Protein AF-A0A2V9HTY7-F1 (afdb_monomer_lite)

Radius of gyration: 16.59 Å; chains: 1; bounding box: 56×32×24 Å

Sequence (62 aa):
NMLRAQQAGAVIMPAVPAFYHQPKTIDDLVTQYVCRVLAQIGLSQERMYHWTGTPASKKAEA

Foldseek 3Di:
DVVVVVVVPDDDDDLDFDCPVPDPDPVLSVVQSVQVVCVVVVHHDPSHDDDPDDPDDDPPDD

pLDDT: mean 90.46, std 11.97, range [51.47, 98.5]

Secondary structure (DSSP, 8-state):
-HHHHHHTT----------TT--SSHHHHHHHHHHHHHHHTT---TT------PPP------

Structure (mmCIF, N/CA/C/O backbone):
data_AF-A0A2V9HTY7-F1
#
_entry.id   AF-A0A2V9HTY7-F1
#
loop_
_atom_site.group_PDB
_atom_site.id
_atom_site.type_symbol
_atom_site.label_atom_id
_atom_site.label_alt_id
_atom_site.label_comp_id
_atom_site.label_asym_id
_atom_site.label_entity_id
_atom_site.label_seq_id
_atom_site.pdbx_PDB_ins_code
_atom_site.Cartn_x
_atom_site.Cartn_y
_atom_site.Cartn_z
_atom_site.occupancy
_atom_site.B_iso_or_equiv
_atom_site.auth_seq_id
_atom_site.auth_comp_id
_atom_site.auth_asym_id
_atom_site.auth_atom_id
_atom_site.pdbx_PDB_model_num
ATOM 1 N N . ASN A 1 1 ? -22.773 7.979 -3.687 1.00 95.06 1 ASN A N 1
ATOM 2 C CA . ASN A 1 1 ? -22.416 6.575 -3.362 1.00 95.06 1 ASN A CA 1
ATOM 3 C C . ASN A 1 1 ? -21.160 6.483 -2.507 1.00 95.06 1 ASN A C 1
ATOM 5 O O . ASN A 1 1 ? -21.305 6.187 -1.332 1.00 95.06 1 ASN A O 1
ATOM 9 N N . MET A 1 2 ? -19.968 6.806 -3.029 1.00 97.69 2 MET A N 1
ATOM 10 C CA . MET A 1 2 ? -18.694 6.642 -2.294 1.00 97.69 2 MET A CA 1
ATOM 11 C C . MET A 1 2 ? -18.640 7.385 -0.948 1.00 97.69 2 MET A C 1
ATOM 13 O O . MET A 1 2 ? -18.260 6.786 0.049 1.00 97.69 2 MET A O 1
ATOM 17 N N . LEU A 1 3 ? -19.111 8.638 -0.889 1.00 98.06 3 LEU A N 1
ATOM 18 C CA . LEU A 1 3 ? -19.193 9.402 0.366 1.00 98.06 3 LEU A CA 1
ATOM 19 C C . LEU A 1 3 ? -20.072 8.711 1.422 1.00 98.06 3 LEU A C 1
ATOM 21 O O . LEU A 1 3 ? -19.675 8.584 2.572 1.00 98.06 3 LEU A O 1
ATOM 25 N N . ARG A 1 4 ? -21.242 8.203 1.017 1.00 98.50 4 ARG A N 1
ATOM 26 C CA . ARG A 1 4 ? -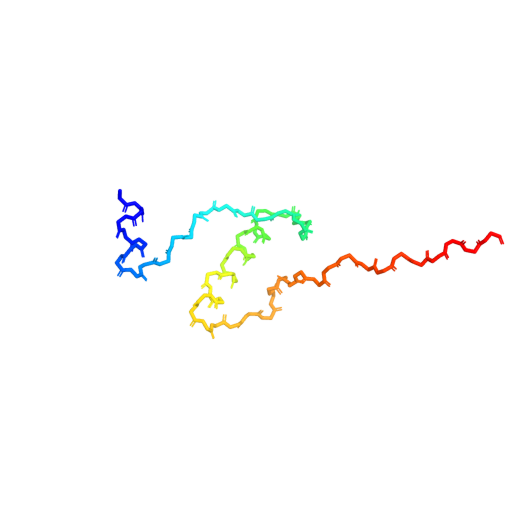22.154 7.475 1.915 1.00 98.50 4 ARG A CA 1
ATOM 27 C C . ARG A 1 4 ? -21.531 6.173 2.427 1.00 98.50 4 ARG A C 1
ATOM 29 O O . ARG A 1 4 ? -21.703 5.844 3.591 1.00 98.50 4 ARG A O 1
ATOM 36 N N . ALA A 1 5 ? -20.810 5.445 1.573 1.00 98.31 5 ALA A N 1
ATOM 37 C CA . ALA A 1 5 ? -20.108 4.224 1.968 1.00 98.31 5 ALA A CA 1
ATOM 38 C C . ALA A 1 5 ? -18.966 4.520 2.955 1.00 98.31 5 ALA A C 1
ATOM 40 O O . ALA A 1 5 ? -18.834 3.825 3.957 1.00 98.31 5 ALA A O 1
ATOM 41 N N . GLN A 1 6 ? -18.201 5.590 2.720 1.00 98.06 6 GLN A N 1
ATOM 42 C CA . GLN A 1 6 ? -17.163 6.046 3.646 1.00 98.06 6 GLN A CA 1
ATOM 43 C C . GLN A 1 6 ? -17.745 6.419 5.016 1.00 98.06 6 GLN A C 1
ATOM 45 O O . GLN A 1 6 ? -17.224 5.986 6.038 1.00 98.06 6 GLN A O 1
ATOM 50 N N . GLN A 1 7 ? -18.860 7.153 5.044 1.00 98.25 7 GLN A N 1
ATOM 51 C CA . GLN A 1 7 ? -19.571 7.500 6.281 1.00 98.25 7 GLN A CA 1
ATOM 52 C C . GLN A 1 7 ? -20.105 6.270 7.036 1.00 98.25 7 GLN A C 1
ATOM 54 O O . GLN A 1 7 ? -20.237 6.318 8.253 1.00 98.25 7 GLN A O 1
ATOM 59 N N . ALA A 1 8 ? -20.379 5.166 6.333 1.00 98.38 8 ALA A N 1
ATOM 60 C CA . ALA A 1 8 ? -20.780 3.885 6.919 1.00 98.38 8 ALA A CA 1
ATOM 61 C C . ALA A 1 8 ? -19.591 2.999 7.352 1.00 98.38 8 ALA A C 1
ATOM 63 O O . ALA A 1 8 ? -19.803 1.867 7.780 1.00 98.38 8 ALA A O 1
ATOM 64 N N . GLY A 1 9 ? -18.352 3.490 7.236 1.00 97.12 9 GLY A N 1
ATOM 65 C CA . GLY A 1 9 ? -17.141 2.797 7.687 1.00 97.12 9 GLY A CA 1
ATOM 66 C C . GLY A 1 9 ? -16.360 2.056 6.599 1.00 97.12 9 GLY A C 1
ATOM 67 O O . GLY A 1 9 ? -15.361 1.413 6.909 1.00 97.12 9 GLY A O 1
ATOM 68 N N . ALA A 1 10 ? -16.761 2.140 5.326 1.00 97.56 10 ALA A N 1
ATOM 69 C CA . ALA A 1 10 ? -15.977 1.556 4.240 1.00 97.56 10 ALA A CA 1
ATOM 70 C C . ALA A 1 10 ? -14.712 2.381 3.941 1.00 97.56 10 ALA A C 1
ATOM 72 O O . ALA A 1 10 ? -14.725 3.613 3.971 1.00 97.56 10 ALA A O 1
ATOM 73 N N . VAL A 1 11 ? -13.630 1.708 3.547 1.00 96.62 11 VAL A N 1
ATOM 74 C CA . VAL A 1 11 ? -12.438 2.362 2.992 1.00 96.62 11 VAL A CA 1
ATOM 75 C C . VAL A 1 11 ? -12.634 2.567 1.491 1.00 96.62 11 VAL A C 1
ATOM 77 O O . VAL A 1 11 ? -12.851 1.613 0.746 1.00 96.62 11 VAL A O 1
ATOM 80 N N . ILE A 1 12 ? -12.543 3.815 1.029 1.00 96.69 12 ILE A N 1
ATOM 81 C CA . ILE A 1 12 ? -12.596 4.144 -0.400 1.00 96.69 12 ILE A CA 1
ATOM 82 C C . ILE A 1 12 ? -11.170 4.213 -0.936 1.00 96.69 12 ILE A C 1
ATOM 84 O O . ILE A 1 12 ? -10.461 5.194 -0.722 1.00 96.69 12 ILE A O 1
ATOM 88 N N . MET A 1 13 ? -10.757 3.166 -1.645 1.00 94.88 13 MET A N 1
ATOM 89 C CA . MET A 1 13 ? -9.417 3.048 -2.215 1.00 94.88 13 MET A CA 1
ATOM 90 C C . MET A 1 13 ? -9.503 2.974 -3.745 1.00 94.88 13 MET A C 1
ATOM 92 O O . MET A 1 13 ? -9.602 1.882 -4.301 1.00 94.88 13 MET A O 1
ATOM 96 N N . PRO A 1 14 ? -9.492 4.112 -4.459 1.00 94.50 14 PRO A N 1
ATOM 97 C CA . PRO A 1 14 ? -9.532 4.092 -5.914 1.00 94.50 14 PRO A CA 1
ATOM 98 C C . PRO A 1 14 ? -8.241 3.480 -6.473 1.00 94.50 14 PRO A C 1
ATOM 100 O O . PRO A 1 14 ? -7.171 3.611 -5.874 1.00 94.50 14 PRO A O 1
ATOM 103 N N . ALA A 1 15 ? -8.333 2.827 -7.631 1.00 92.50 15 ALA A N 1
ATOM 104 C CA . ALA A 1 15 ? -7.188 2.267 -8.346 1.00 92.50 15 ALA A CA 1
ATOM 105 C C . ALA A 1 15 ? -6.358 3.376 -9.013 1.00 92.50 15 ALA A C 1
ATOM 107 O O . ALA A 1 15 ? -6.383 3.551 -10.227 1.00 92.50 15 ALA A O 1
ATOM 108 N N . VAL A 1 16 ? -5.648 4.153 -8.190 1.00 94.25 16 VAL A N 1
ATOM 109 C CA . VAL A 1 16 ? -4.745 5.236 -8.605 1.00 94.25 16 VAL A CA 1
ATOM 110 C C . VAL A 1 16 ? -3.317 4.848 -8.202 1.00 94.25 16 VAL A C 1
ATOM 112 O O . VAL A 1 16 ? -2.905 5.106 -7.065 1.00 94.25 16 VAL A O 1
ATOM 115 N N . PRO A 1 17 ? -2.563 4.166 -9.085 1.00 92.38 17 PRO A N 1
ATOM 116 C CA . PRO A 1 17 ? -1.189 3.764 -8.812 1.00 92.38 17 PRO A CA 1
ATOM 117 C C . PRO A 1 17 ? -0.259 4.966 -8.613 1.00 92.38 17 PRO A C 1
ATOM 119 O O . PRO A 1 17 ? -0.415 6.008 -9.247 1.00 92.38 17 PRO A O 1
ATOM 122 N N . ALA A 1 18 ? 0.735 4.817 -7.737 1.00 91.56 18 ALA A N 1
ATOM 123 C CA . ALA A 1 18 ? 1.726 5.858 -7.476 1.00 91.56 18 ALA A CA 1
ATOM 124 C C . ALA A 1 18 ? 2.965 5.699 -8.370 1.00 91.56 18 ALA A C 1
ATOM 126 O O . ALA A 1 18 ? 3.336 4.582 -8.696 1.00 91.56 18 ALA A O 1
ATOM 127 N N . PHE A 1 19 ? 3.664 6.792 -8.686 1.00 94.62 19 PHE A N 1
ATOM 128 C CA . PHE A 1 19 ? 4.864 6.762 -9.545 1.00 94.62 19 PHE A CA 1
ATOM 129 C C . PHE A 1 19 ? 6.163 7.169 -8.832 1.00 94.62 19 PHE A C 1
ATOM 131 O O . PHE A 1 19 ? 7.242 7.037 -9.403 1.00 94.62 19 PHE A O 1
ATOM 138 N N . TYR A 1 20 ? 6.104 7.610 -7.570 1.00 92.75 20 TYR A N 1
ATOM 139 C CA . TYR A 1 20 ? 7.287 8.073 -6.821 1.00 92.75 20 TYR A CA 1
ATOM 140 C C . TYR A 1 20 ? 8.350 6.984 -6.588 1.00 92.75 20 TYR A C 1
ATOM 142 O O . TYR A 1 20 ? 9.506 7.299 -6.328 1.00 92.75 20 TYR A O 1
ATOM 150 N N . HIS A 1 21 ? 7.970 5.710 -6.704 1.00 92.50 21 HIS A N 1
ATOM 151 C CA . HIS A 1 21 ? 8.867 4.557 -6.589 1.00 92.50 21 HIS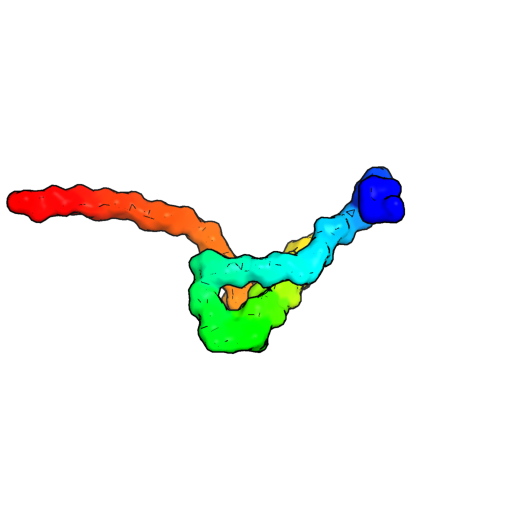 A CA 1
ATOM 152 C C . HIS A 1 21 ? 9.464 4.133 -7.943 1.00 92.50 21 HIS A C 1
ATOM 154 O O . HIS A 1 21 ? 10.087 3.083 -8.040 1.00 92.50 21 HIS A O 1
ATOM 160 N N . GLN A 1 22 ? 9.279 4.961 -8.980 1.00 94.19 22 GLN A N 1
ATOM 161 C CA . GLN A 1 22 ? 9.841 4.802 -10.325 1.00 94.19 22 GLN A CA 1
ATOM 162 C C . GLN A 1 22 ? 9.619 3.408 -10.953 1.00 94.19 22 GLN A C 1
ATOM 164 O O . GLN A 1 22 ? 10.592 2.782 -11.393 1.00 94.19 22 GLN A O 1
ATOM 169 N N . PRO A 1 23 ? 8.361 2.928 -11.028 1.00 96.38 23 PRO A N 1
ATOM 170 C CA . PRO A 1 23 ? 8.035 1.628 -11.614 1.00 96.38 23 PRO A CA 1
ATOM 171 C C . PRO A 1 23 ? 8.515 1.540 -13.069 1.00 96.38 23 PRO A C 1
ATOM 173 O O . PRO A 1 23 ? 8.487 2.532 -13.802 1.00 96.38 23 PRO A O 1
ATOM 176 N N . LYS A 1 24 ? 8.975 0.359 -13.488 1.00 97.94 24 LYS A N 1
ATOM 177 C CA . LYS A 1 24 ? 9.475 0.095 -14.849 1.00 97.94 24 LYS A CA 1
ATOM 178 C C . LYS A 1 24 ? 8.462 -0.660 -15.696 1.00 97.94 24 LYS A C 1
ATOM 180 O O . LYS A 1 24 ? 8.507 -0.579 -16.920 1.00 97.94 24 LYS A O 1
ATOM 185 N N . THR A 1 25 ? 7.547 -1.370 -15.048 1.00 98.06 25 THR A N 1
ATOM 186 C CA . THR A 1 25 ? 6.525 -2.192 -15.689 1.00 98.06 25 THR A CA 1
ATOM 187 C C . THR A 1 25 ? 5.137 -1.892 -15.128 1.00 98.06 25 THR A C 1
ATOM 189 O O . THR A 1 25 ? 4.983 -1.294 -14.060 1.00 98.06 25 THR A O 1
ATOM 192 N N . ILE A 1 26 ? 4.101 -2.328 -15.849 1.00 97.06 26 ILE A N 1
ATOM 193 C CA . ILE A 1 26 ? 2.724 -2.305 -15.335 1.00 97.06 26 ILE A CA 1
ATOM 194 C C . ILE A 1 26 ? 2.607 -3.205 -14.097 1.00 97.06 26 ILE A C 1
ATOM 196 O O . ILE A 1 26 ? 1.936 -2.833 -13.136 1.00 97.06 26 ILE A O 1
ATOM 200 N N . ASP A 1 27 ? 3.315 -4.334 -14.074 1.00 97.56 27 ASP A N 1
ATOM 201 C CA . ASP A 1 27 ? 3.330 -5.246 -12.931 1.00 97.56 27 ASP A CA 1
ATOM 202 C C . ASP A 1 27 ? 3.881 -4.587 -11.663 1.00 97.56 27 ASP A C 1
ATOM 204 O O . ASP A 1 27 ? 3.380 -4.871 -10.577 1.00 97.56 27 ASP A O 1
ATOM 208 N N . ASP A 1 28 ? 4.833 -3.655 -11.770 1.00 96.62 28 ASP A N 1
ATOM 209 C CA . ASP A 1 28 ? 5.325 -2.890 -10.615 1.00 96.62 28 ASP A CA 1
ATOM 210 C C . ASP A 1 28 ? 4.219 -2.000 -10.024 1.00 96.62 28 ASP A C 1
ATOM 212 O O . ASP A 1 28 ? 4.023 -1.959 -8.806 1.00 96.62 28 ASP A O 1
ATOM 216 N N . LEU A 1 29 ? 3.442 -1.336 -10.890 1.00 96.50 29 LEU A N 1
ATOM 217 C CA . LEU A 1 29 ? 2.298 -0.511 -10.487 1.00 96.50 29 LEU A CA 1
ATOM 218 C C . LEU A 1 29 ? 1.223 -1.357 -9.793 1.00 96.50 29 LEU A C 1
ATOM 220 O O . LEU A 1 29 ? 0.723 -0.977 -8.730 1.00 96.50 29 LEU A O 1
ATOM 224 N N . VAL A 1 30 ? 0.879 -2.505 -10.388 1.00 96.00 30 VAL A N 1
ATOM 225 C CA . VAL A 1 30 ? -0.108 -3.449 -9.846 1.00 96.00 30 VAL A CA 1
ATOM 226 C C . VAL A 1 30 ? 0.373 -4.002 -8.508 1.00 96.00 30 VAL A C 1
ATOM 228 O O . VAL A 1 30 ? -0.363 -3.956 -7.523 1.00 96.00 30 VAL A O 1
ATOM 231 N N . THR A 1 31 ? 1.625 -4.451 -8.441 1.00 96.12 31 THR A N 1
ATOM 232 C CA . THR A 1 31 ? 2.250 -4.993 -7.232 1.00 96.12 31 THR A CA 1
ATOM 233 C C . THR A 1 31 ? 2.193 -3.990 -6.087 1.00 96.12 31 THR A C 1
ATOM 235 O O . THR A 1 31 ? 1.722 -4.329 -4.999 1.00 96.12 31 THR A O 1
ATOM 238 N N . GLN A 1 32 ? 2.623 -2.746 -6.316 1.00 96.00 32 GLN A N 1
ATOM 239 C CA . GLN A 1 32 ? 2.614 -1.727 -5.270 1.00 96.00 32 GLN A CA 1
ATOM 240 C C . GLN A 1 32 ? 1.185 -1.380 -4.830 1.00 96.00 32 GLN A C 1
ATOM 242 O O . GLN A 1 32 ? 0.943 -1.161 -3.642 1.00 96.00 32 GLN A O 1
ATOM 247 N N . TYR A 1 33 ? 0.218 -1.354 -5.752 1.00 96.00 33 TYR A N 1
ATOM 248 C CA . TYR A 1 33 ? -1.185 -1.131 -5.400 1.00 96.00 33 TYR A CA 1
ATOM 249 C C . TYR A 1 33 ? -1.743 -2.265 -4.526 1.00 96.00 33 TYR A C 1
ATOM 251 O O . TYR A 1 33 ? -2.309 -1.988 -3.468 1.00 96.00 33 TYR A O 1
ATOM 259 N N . VAL A 1 34 ? -1.517 -3.528 -4.904 1.00 95.69 34 VAL A N 1
ATOM 260 C CA . VAL A 1 34 ? -1.937 -4.707 -4.126 1.00 95.69 34 VAL A CA 1
ATOM 261 C C . VAL A 1 34 ? -1.285 -4.718 -2.744 1.00 95.69 34 VAL A C 1
ATOM 263 O O . VAL A 1 34 ? -1.981 -4.919 -1.751 1.00 95.69 34 VAL A O 1
ATOM 266 N N . CYS A 1 35 ? 0.012 -4.413 -2.647 1.00 9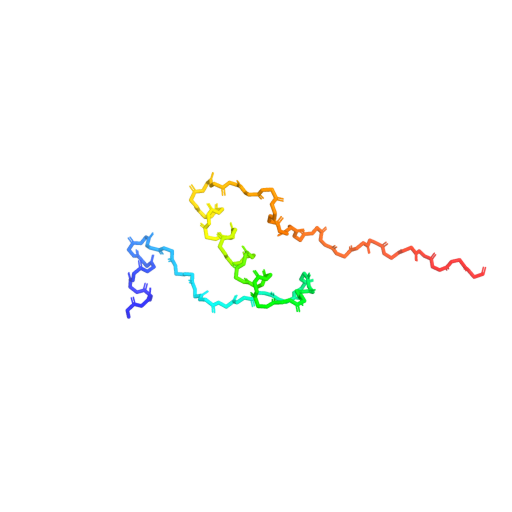6.25 35 CYS A N 1
ATOM 267 C CA . CYS A 1 35 ? 0.695 -4.289 -1.357 1.00 96.25 35 CYS A CA 1
ATOM 268 C C . CYS A 1 35 ? 0.003 -3.266 -0.444 1.00 96.25 35 CYS A C 1
ATOM 270 O O . CYS A 1 35 ? -0.195 -3.529 0.739 1.00 96.25 35 CYS A O 1
ATOM 272 N N . ARG A 1 36 ? -0.429 -2.120 -0.990 1.00 94.44 36 ARG A N 1
ATOM 273 C CA . ARG A 1 36 ? -1.163 -1.103 -0.221 1.00 94.44 36 ARG A CA 1
ATOM 274 C C . ARG A 1 36 ? -2.553 -1.573 0.209 1.00 94.44 36 ARG A C 1
ATOM 276 O O . ARG A 1 36 ? -2.961 -1.228 1.312 1.00 94.44 36 ARG A O 1
ATOM 283 N N . VAL A 1 37 ? -3.262 -2.342 -0.621 1.00 95.38 37 VAL A N 1
ATOM 284 C CA . VAL A 1 37 ? -4.561 -2.938 -0.252 1.00 95.38 37 VAL A CA 1
ATOM 285 C C . VAL A 1 37 ? -4.377 -3.919 0.907 1.00 95.38 37 VAL A C 1
ATOM 287 O O . VAL A 1 37 ? -5.090 -3.832 1.902 1.00 95.38 37 VAL A O 1
ATOM 290 N N . LEU A 1 38 ? -3.386 -4.809 0.816 1.00 96.31 38 LEU A N 1
ATOM 291 C CA . LEU A 1 38 ? -3.081 -5.783 1.868 1.00 96.31 38 LEU A CA 1
ATOM 292 C C . LEU A 1 38 ? -2.651 -5.092 3.172 1.00 96.31 38 LEU A C 1
ATOM 294 O O . LEU A 1 38 ? -3.105 -5.467 4.252 1.00 96.31 38 LEU A O 1
ATOM 298 N N . ALA A 1 39 ? -1.876 -4.009 3.083 1.00 95.00 39 ALA A N 1
ATOM 299 C CA . ALA A 1 39 ? -1.497 -3.217 4.249 1.00 95.00 39 ALA A CA 1
ATOM 300 C C . ALA A 1 39 ? -2.704 -2.570 4.964 1.00 95.00 39 ALA A C 1
ATOM 302 O O . ALA A 1 39 ? -2.682 -2.460 6.187 1.00 95.00 39 ALA A O 1
ATOM 303 N N . GLN A 1 40 ? -3.774 -2.186 4.248 1.00 94.00 40 GLN A N 1
ATOM 304 C CA . GLN A 1 40 ? -4.999 -1.643 4.870 1.00 94.00 40 GLN A CA 1
ATOM 305 C C . GLN A 1 40 ? -5.711 -2.659 5.776 1.00 94.00 40 GLN A C 1
ATOM 307 O O . GLN A 1 40 ? -6.389 -2.256 6.716 1.00 94.00 40 GLN A O 1
ATOM 312 N N . ILE A 1 41 ? -5.543 -3.959 5.516 1.00 95.50 41 ILE A N 1
ATOM 313 C CA . ILE A 1 41 ? -6.127 -5.048 6.316 1.00 95.50 41 ILE A CA 1
ATOM 314 C C . ILE A 1 41 ? -5.113 -5.704 7.268 1.00 95.50 41 ILE A C 1
ATOM 316 O O . ILE A 1 41 ? -5.375 -6.776 7.804 1.00 95.50 41 ILE A O 1
ATOM 320 N N . GLY A 1 42 ? -3.958 -5.067 7.490 1.00 95.88 42 GLY A N 1
ATOM 321 C CA . GLY A 1 42 ? -2.943 -5.531 8.441 1.00 95.88 42 GLY A CA 1
ATOM 322 C C . GLY A 1 42 ? -2.008 -6.625 7.914 1.00 95.88 42 GLY A C 1
ATOM 323 O O . GLY A 1 42 ? -1.326 -7.266 8.710 1.00 95.88 42 GLY A O 1
ATOM 324 N N . LEU A 1 43 ? -1.949 -6.842 6.596 1.00 96.06 43 LEU A N 1
ATOM 325 C CA . LEU A 1 43 ? -1.083 -7.842 5.966 1.00 96.06 43 LEU A CA 1
ATOM 326 C C . LEU A 1 43 ? 0.112 -7.173 5.273 1.00 96.06 43 LEU A C 1
ATOM 328 O O . LEU A 1 43 ? 0.013 -6.712 4.132 1.00 96.06 43 LEU A O 1
ATOM 332 N N . SER A 1 44 ? 1.263 -7.136 5.944 1.00 91.31 44 SER A N 1
ATOM 333 C CA . SER A 1 44 ? 2.497 -6.569 5.390 1.00 91.31 44 SER A CA 1
ATOM 334 C C . SER A 1 44 ? 3.119 -7.471 4.320 1.00 91.31 44 SER A C 1
ATOM 336 O O . SER A 1 44 ? 3.102 -8.695 4.426 1.00 91.31 44 SER A O 1
ATOM 338 N N . GLN A 1 45 ? 3.672 -6.852 3.274 1.00 96.31 45 GLN A N 1
ATOM 339 C CA . GLN A 1 45 ? 4.361 -7.538 2.179 1.00 96.31 45 GLN A CA 1
ATOM 340 C C . GLN A 1 45 ? 5.804 -7.041 2.106 1.00 96.31 45 GLN A C 1
ATOM 342 O O . GLN A 1 45 ? 6.030 -5.832 2.089 1.00 96.31 45 GLN A O 1
ATOM 347 N N . GLU A 1 46 ? 6.778 -7.944 1.994 1.00 93.19 46 GLU A N 1
ATOM 348 C CA . GLU A 1 46 ? 8.203 -7.575 1.896 1.00 93.19 46 GLU A CA 1
ATOM 349 C C . GLU A 1 46 ? 8.507 -6.714 0.663 1.00 93.19 46 GLU A C 1
ATOM 351 O O . GLU A 1 46 ? 9.361 -5.834 0.696 1.00 93.19 46 GLU A O 1
ATOM 356 N N . ARG A 1 47 ? 7.765 -6.933 -0.429 1.00 90.88 47 ARG A N 1
ATOM 357 C CA . ARG A 1 47 ? 7.934 -6.215 -1.700 1.00 90.88 47 ARG A CA 1
ATOM 358 C C . ARG A 1 47 ? 7.368 -4.788 -1.675 1.00 90.88 47 ARG A C 1
ATOM 360 O O . ARG A 1 47 ? 7.549 -4.041 -2.632 1.00 90.88 47 ARG A O 1
ATOM 367 N N . MET A 1 48 ? 6.665 -4.397 -0.613 1.00 93.38 48 MET A N 1
ATOM 368 C CA . MET A 1 48 ? 6.038 -3.084 -0.537 1.00 93.38 48 MET A CA 1
ATOM 369 C C . MET A 1 48 ? 7.094 -1.978 -0.470 1.00 93.38 48 MET A C 1
ATOM 371 O O . MET A 1 48 ? 7.884 -1.901 0.473 1.00 93.38 48 MET A O 1
ATOM 375 N N . TYR A 1 49 ? 7.058 -1.054 -1.428 1.00 93.19 49 TYR A N 1
ATOM 376 C CA . TYR A 1 49 ? 7.863 0.155 -1.338 1.00 93.19 49 TYR A CA 1
ATOM 377 C C . TYR A 1 49 ? 7.309 1.070 -0.237 1.00 93.19 49 TYR A C 1
ATOM 379 O O . TYR A 1 49 ? 6.118 1.406 -0.239 1.00 93.19 49 TYR A O 1
ATOM 387 N N . HIS A 1 50 ? 8.190 1.520 0.657 1.00 91.38 50 HIS A N 1
ATOM 388 C CA . HIS A 1 50 ? 7.888 2.466 1.727 1.00 91.38 50 H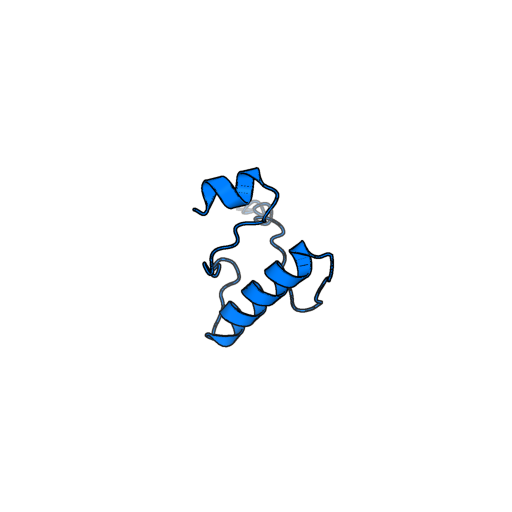IS A CA 1
ATOM 389 C C . HIS A 1 50 ? 8.616 3.785 1.472 1.00 91.38 50 HIS A C 1
ATOM 391 O O . HIS A 1 50 ? 9.835 3.815 1.316 1.00 91.38 50 HIS A O 1
ATOM 397 N N . TRP A 1 51 ? 7.869 4.887 1.437 1.00 90.38 51 TRP A N 1
ATOM 398 C CA . TRP A 1 51 ? 8.461 6.214 1.317 1.00 90.38 51 TRP A CA 1
ATOM 399 C C . TRP A 1 51 ? 9.157 6.605 2.626 1.00 90.38 51 TRP A C 1
ATOM 401 O O . TRP A 1 51 ? 8.512 6.659 3.671 1.00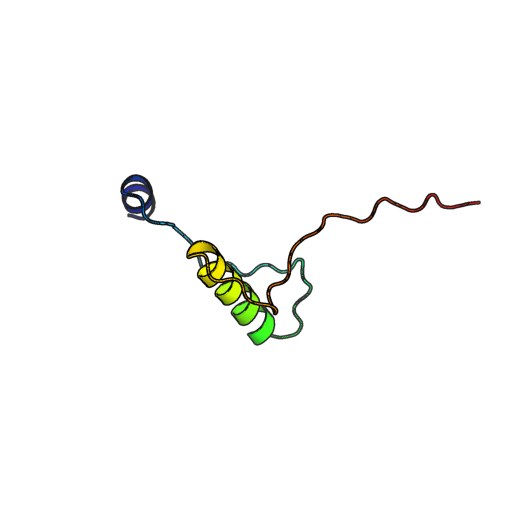 90.38 51 TRP A O 1
ATOM 411 N N . THR A 1 52 ? 10.455 6.908 2.564 1.00 89.88 52 THR A N 1
ATOM 412 C CA . THR A 1 52 ? 11.279 7.294 3.726 1.00 89.88 52 THR A CA 1
ATOM 413 C C . THR A 1 52 ? 11.621 8.788 3.772 1.00 89.88 52 THR A C 1
ATOM 415 O O . THR A 1 52 ? 12.340 9.225 4.667 1.00 89.88 52 THR A O 1
ATOM 418 N N . GLY A 1 53 ? 11.080 9.591 2.849 1.00 87.44 53 GLY A N 1
ATOM 419 C CA . GLY A 1 53 ? 11.399 11.015 2.725 1.00 87.44 53 GLY A CA 1
ATOM 420 C C . GLY A 1 53 ? 12.602 11.295 1.822 1.00 87.44 53 GLY A C 1
ATOM 421 O O . GLY A 1 53 ? 13.309 10.393 1.377 1.00 87.44 53 GLY A O 1
ATOM 422 N N . THR A 1 54 ? 12.829 12.576 1.533 1.00 80.69 54 THR A N 1
ATOM 423 C CA . THR A 1 54 ? 14.021 13.014 0.799 1.00 80.69 54 THR A CA 1
ATOM 424 C C . THR A 1 54 ? 15.238 12.920 1.724 1.00 80.69 54 THR A C 1
ATOM 426 O O . THR A 1 54 ? 15.169 13.439 2.842 1.00 80.69 54 THR A O 1
ATOM 429 N N . PRO A 1 55 ? 16.360 12.312 1.295 1.00 71.62 55 PRO A N 1
ATOM 430 C CA . PRO A 1 55 ? 17.596 12.344 2.067 1.00 71.62 55 PRO A CA 1
ATOM 431 C C . PRO A 1 55 ? 17.996 13.797 2.344 1.00 71.62 55 PRO A C 1
ATOM 433 O O . PRO A 1 55 ? 17.914 14.637 1.446 1.00 71.62 55 PRO A O 1
ATOM 436 N N . ALA A 1 56 ? 18.433 14.106 3.567 1.00 68.50 56 ALA A N 1
ATOM 437 C CA . ALA A 1 56 ? 18.972 15.427 3.873 1.00 68.50 56 ALA A CA 1
ATOM 438 C C . ALA A 1 56 ? 20.112 15.743 2.889 1.00 68.50 56 ALA A C 1
ATOM 440 O O . ALA A 1 56 ? 21.047 14.953 2.747 1.00 68.50 56 ALA A O 1
ATOM 441 N N . SER A 1 57 ? 20.005 16.874 2.184 1.00 63.66 57 SER A N 1
ATOM 442 C CA . SER A 1 57 ? 21.022 17.349 1.244 1.00 63.66 57 SER A CA 1
ATOM 443 C C . SER A 1 57 ? 22.386 17.330 1.930 1.00 63.66 57 SER A C 1
ATOM 445 O O . SER A 1 57 ? 22.608 18.088 2.876 1.00 63.66 57 SER A O 1
ATOM 447 N N . LYS A 1 58 ? 23.316 16.494 1.455 1.00 62.06 58 LYS A N 1
ATOM 448 C CA . LYS A 1 58 ? 24.727 16.649 1.823 1.00 62.06 58 LYS A CA 1
ATOM 449 C C . LYS A 1 58 ? 25.133 18.054 1.379 1.00 62.06 58 LYS A C 1
ATOM 451 O O . LYS A 1 58 ? 24.925 18.402 0.217 1.00 62.06 58 LYS A O 1
ATOM 456 N N . LYS A 1 59 ? 25.605 18.891 2.311 1.00 55.81 59 LYS A N 1
ATOM 457 C CA . LYS A 1 59 ? 26.172 20.202 1.974 1.00 55.81 59 LYS A CA 1
ATOM 458 C C . LYS A 1 59 ? 27.232 19.973 0.898 1.00 55.81 59 LYS A C 1
ATOM 460 O O . LYS A 1 59 ? 28.101 19.127 1.086 1.00 55.81 59 LYS A O 1
ATOM 465 N N . ALA A 1 60 ? 27.115 20.679 -0.221 1.00 59.81 60 ALA A N 1
ATOM 466 C CA . ALA A 1 60 ? 28.187 20.743 -1.196 1.00 59.81 60 ALA A CA 1
ATOM 467 C C . ALA A 1 60 ? 29.374 21.429 -0.50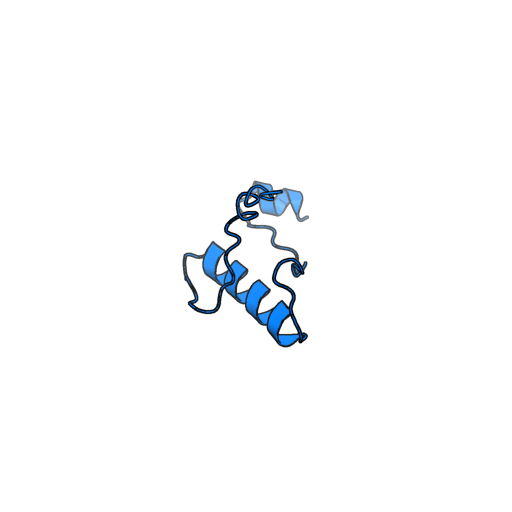6 1.00 59.81 60 ALA A C 1
ATOM 469 O O . ALA A 1 60 ? 29.292 22.612 -0.176 1.00 59.81 60 ALA A O 1
ATOM 470 N N . GLU A 1 61 ? 30.415 20.662 -0.192 1.00 51.47 61 GLU A N 1
ATOM 471 C CA . GLU A 1 61 ? 31.720 21.224 0.146 1.00 51.47 61 GLU A CA 1
ATOM 472 C C . GLU A 1 61 ? 32.307 21.804 -1.145 1.00 51.47 61 GLU A C 1
ATOM 474 O O . GLU A 1 61 ? 32.334 21.129 -2.177 1.00 51.47 61 GLU A O 1
ATOM 479 N N . ALA A 1 62 ? 32.645 23.093 -1.078 1.00 54.47 62 ALA A N 1
ATOM 480 C CA . ALA A 1 62 ? 33.270 23.876 -2.137 1.00 54.47 62 ALA A CA 1
ATOM 481 C C . ALA A 1 62 ? 34.796 23.770 -2.059 1.00 54.47 62 ALA A C 1
ATOM 483 O O . ALA A 1 62 ? 35.307 23.640 -0.922 1.00 54.47 62 ALA A O 1
#